Protein AF-A0A955DPX5-F1 (afdb_monomer)

Nearest PDB structures (foldseek):
  8qby-assembly1_C  TM=8.620E-01  e=2.325E-01  Paracoccus denitrificans PD1222
  7zmg-assembly1_G  TM=8.563E-01  e=1.469E+00  Thermochaetoides thermophila DSM 1495
  3j7p-assembly1_SK  TM=3.679E-01  e=3.457E+00  Sus scrofa
  2jug-assembly1_B  TM=3.809E-01  e=5.854E+00  Archangium disciforme
  5t7z-assembly1_A  TM=4.448E-01  e=7.617E+00  Sorangium cellulosum

pLDDT: mean 91.28, std 10.26, range [46.56, 97.12]

Secondary structure (DSSP, 8-state):
-PPPP----THHHHHHHHTTTS--EEEEETTEEEEE--GGGHHHHHHHHHH-TTT-----------

Structure (mmCIF, N/CA/C/O backbone):
data_AF-A0A955DPX5-F1
#
_entry.id   AF-A0A955DPX5-F1
#
loop_
_atom_site.group_PDB
_atom_site.id
_atom_site.type_symbol
_atom_site.label_atom_id
_atom_site.label_alt_id
_atom_site.label_comp_id
_atom_site.label_asym_id
_atom_site.label_entity_id
_atom_site.label_seq_id
_atom_site.pdbx_PDB_ins_code
_atom_site.Cartn_x
_atom_site.Cartn_y
_atom_site.Cartn_z
_atom_site.occupancy
_atom_site.B_iso_or_equiv
_atom_site.auth_seq_id
_atom_site.auth_comp_id
_atom_site.auth_asym_id
_atom_site.auth_atom_id
_atom_site.pdbx_PDB_model_num
ATOM 1 N N . MET A 1 1 ? 20.200 14.898 -12.837 1.00 46.56 1 MET A N 1
ATOM 2 C CA . MET A 1 1 ? 18.996 15.480 -12.206 1.00 46.56 1 MET A CA 1
ATOM 3 C C . MET A 1 1 ? 18.165 14.310 -11.702 1.00 46.56 1 MET A C 1
ATOM 5 O O . MET A 1 1 ? 17.974 13.401 -12.504 1.00 46.56 1 MET A O 1
ATOM 9 N N . PRO A 1 2 ? 17.778 14.225 -10.416 1.00 52.09 2 PRO A N 1
ATOM 10 C CA . PRO A 1 2 ? 16.909 13.137 -9.974 1.00 52.09 2 PRO A CA 1
ATOM 11 C C . PRO A 1 2 ? 15.590 13.235 -10.749 1.00 52.09 2 PRO A C 1
ATOM 13 O O . PRO A 1 2 ? 15.013 14.318 -10.849 1.00 52.09 2 PRO A O 1
ATOM 16 N N . ALA A 1 3 ? 15.175 12.133 -11.373 1.00 60.25 3 ALA A N 1
ATOM 17 C CA . ALA A 1 3 ? 13.914 12.069 -12.096 1.00 60.25 3 ALA A CA 1
ATOM 18 C C . ALA A 1 3 ? 12.766 12.372 -11.124 1.00 60.25 3 ALA A C 1
ATOM 20 O O . ALA A 1 3 ? 12.753 11.878 -9.997 1.00 60.25 3 ALA A O 1
ATOM 21 N N . THR A 1 4 ? 11.837 13.227 -11.539 1.00 65.00 4 THR A N 1
ATOM 22 C CA . THR A 1 4 ? 10.642 13.542 -10.757 1.00 65.00 4 THR A CA 1
ATOM 23 C C . THR A 1 4 ? 9.806 12.263 -10.628 1.00 65.00 4 THR A C 1
ATOM 25 O O . THR A 1 4 ? 9.497 11.676 -11.667 1.00 65.00 4 THR A O 1
ATOM 28 N N . PRO A 1 5 ? 9.467 11.800 -9.409 1.00 68.19 5 PRO A N 1
ATOM 29 C CA . PRO A 1 5 ? 8.735 10.550 -9.227 1.00 68.19 5 PRO A CA 1
ATOM 30 C C . PRO A 1 5 ? 7.386 10.632 -9.937 1.00 68.19 5 PRO A C 1
ATOM 32 O O . PRO A 1 5 ? 6.605 11.564 -9.709 1.00 68.19 5 PRO A O 1
ATOM 35 N N . LYS A 1 6 ? 7.124 9.674 -10.825 1.00 76.88 6 LYS A N 1
ATOM 36 C CA . LYS A 1 6 ? 5.892 9.651 -11.614 1.00 76.88 6 LYS A CA 1
ATOM 37 C C . LYS A 1 6 ? 4.817 8.916 -10.813 1.00 76.88 6 LYS A C 1
ATOM 39 O O . LYS A 1 6 ? 4.849 7.703 -10.653 1.00 76.88 6 LYS A O 1
ATOM 44 N N . LEU A 1 7 ? 3.895 9.678 -10.230 1.00 82.25 7 LEU A N 1
ATOM 45 C CA . LEU A 1 7 ? 2.801 9.163 -9.398 1.00 82.25 7 LEU A CA 1
ATOM 46 C C . LEU A 1 7 ? 1.512 9.010 -10.218 1.00 82.25 7 LEU A C 1
ATOM 48 O O . LEU A 1 7 ? 0.465 9.540 -9.861 1.00 82.25 7 LEU A O 1
ATOM 52 N N . ASP A 1 8 ? 1.602 8.316 -11.348 1.00 85.00 8 ASP A N 1
ATOM 53 C CA . ASP A 1 8 ? 0.513 8.106 -12.311 1.00 85.00 8 ASP A CA 1
ATOM 54 C C . ASP A 1 8 ? -0.162 6.731 -12.185 1.00 85.00 8 ASP A C 1
ATOM 56 O O . ASP A 1 8 ? -0.964 6.347 -13.035 1.00 85.00 8 ASP A O 1
ATOM 60 N N . HIS A 1 9 ? 0.124 5.990 -11.111 1.00 89.75 9 HIS A N 1
ATOM 61 C CA . HIS A 1 9 ? -0.458 4.670 -10.903 1.00 89.75 9 HIS A CA 1
ATOM 62 C C . HIS A 1 9 ? -1.989 4.760 -10.701 1.00 89.75 9 HIS A C 1
ATOM 64 O O . HIS A 1 9 ? -2.440 5.454 -9.781 1.00 89.75 9 HIS A O 1
ATOM 70 N N . PRO A 1 10 ? -2.804 4.032 -11.495 1.00 92.62 10 PRO A N 1
ATOM 71 C CA . PRO A 1 10 ? -4.266 4.190 -11.543 1.00 92.62 10 PRO A CA 1
ATOM 72 C C . PRO A 1 10 ? -4.973 3.880 -10.217 1.00 92.62 10 PRO A C 1
ATOM 74 O O . PRO A 1 10 ? -6.071 4.365 -9.963 1.00 92.62 10 PRO A O 1
ATOM 77 N N . THR A 1 11 ? -4.326 3.109 -9.347 1.00 94.31 11 THR A N 1
ATOM 78 C CA . THR A 1 11 ? -4.843 2.733 -8.025 1.00 94.31 11 THR A CA 1
ATOM 79 C C . THR A 1 11 ? -4.694 3.837 -6.972 1.00 94.31 11 THR A C 1
ATOM 81 O O . THR A 1 11 ? -5.470 3.880 -6.023 1.00 94.31 11 THR A O 1
ATOM 84 N N . LEU A 1 12 ? -3.739 4.769 -7.116 1.00 93.62 12 LEU A N 1
ATOM 85 C CA . LEU A 1 12 ? -3.510 5.813 -6.103 1.00 93.62 12 LEU A CA 1
ATOM 86 C C . LEU A 1 12 ? -4.728 6.737 -5.898 1.00 93.62 12 LEU A C 1
ATOM 88 O O . LEU A 1 12 ? -5.079 6.988 -4.742 1.00 93.62 12 LEU A O 1
ATOM 92 N N . PRO A 1 13 ? -5.413 7.220 -6.956 1.00 93.94 13 PRO A N 1
ATOM 93 C CA . PRO A 1 13 ? -6.643 7.994 -6.800 1.00 93.94 13 PRO A CA 1
ATOM 94 C C . PRO A 1 13 ? -7.766 7.219 -6.104 1.00 93.94 13 PRO A C 1
ATOM 96 O O . PRO A 1 13 ? -8.481 7.805 -5.295 1.00 93.94 13 PRO A O 1
ATOM 99 N N . LEU A 1 14 ? -7.899 5.915 -6.379 1.00 94.75 14 LEU A N 1
ATOM 100 C CA . LEU A 1 14 ? -8.939 5.066 -5.786 1.00 94.75 14 LEU A CA 1
ATOM 101 C C . LEU A 1 14 ? -8.755 4.948 -4.271 1.00 94.75 14 LEU A C 1
ATOM 103 O O . LEU A 1 14 ? -9.685 5.191 -3.508 1.00 94.75 14 LEU A O 1
ATOM 107 N N . ILE A 1 15 ? -7.526 4.667 -3.830 1.00 94.56 15 ILE A N 1
ATOM 108 C CA . ILE A 1 15 ? -7.206 4.569 -2.401 1.00 94.56 15 ILE A CA 1
ATOM 109 C C . ILE A 1 15 ? -7.384 5.930 -1.723 1.00 94.56 15 ILE A C 1
ATOM 111 O O . ILE A 1 15 ? -7.957 6.006 -0.641 1.00 94.56 15 ILE A O 1
ATOM 115 N N . LYS A 1 16 ? -6.944 7.022 -2.362 1.00 92.69 16 LYS A N 1
ATOM 116 C CA . LYS A 1 16 ? -7.108 8.375 -1.815 1.00 92.69 16 LYS A CA 1
ATOM 117 C C . LYS A 1 16 ? -8.582 8.763 -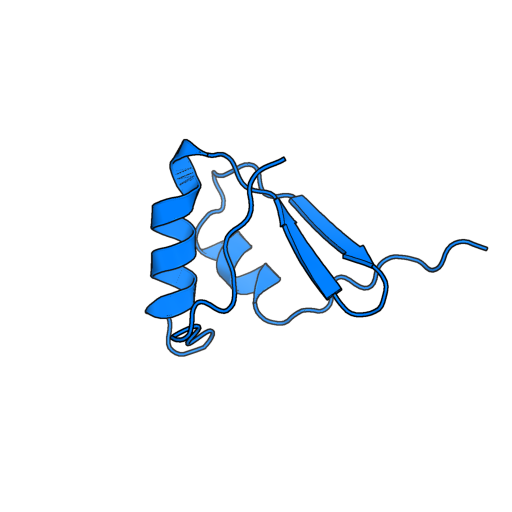1.649 1.00 92.69 16 LYS A C 1
ATOM 119 O O . LYS A 1 16 ? -8.911 9.464 -0.698 1.00 92.69 16 LYS A O 1
ATOM 124 N N . ALA A 1 17 ? -9.453 8.325 -2.558 1.00 94.00 17 ALA A N 1
ATOM 125 C CA . ALA A 1 17 ? -10.891 8.558 -2.465 1.00 94.00 17 ALA A CA 1
ATOM 126 C C . ALA A 1 17 ? -11.553 7.696 -1.376 1.00 94.00 17 ALA A C 1
ATOM 128 O O . ALA A 1 17 ? -12.397 8.197 -0.641 1.00 94.00 17 ALA A O 1
ATOM 129 N N . ALA A 1 18 ? -11.158 6.425 -1.251 1.00 94.38 18 ALA A N 1
ATOM 130 C CA . ALA A 1 18 ? -11.715 5.502 -0.260 1.00 94.38 18 ALA A CA 1
ATOM 131 C C . ALA A 1 18 ? -11.225 5.772 1.177 1.00 94.38 18 ALA A C 1
ATOM 133 O O . ALA A 1 18 ? -11.930 5.467 2.136 1.00 94.38 18 ALA A O 1
ATOM 134 N N . PHE A 1 19 ? -10.030 6.346 1.331 1.00 95.06 19 PHE A N 1
ATOM 135 C CA . PHE A 1 19 ? -9.362 6.569 2.615 1.00 95.06 19 PHE A CA 1
ATOM 136 C C . PHE A 1 19 ? -8.884 8.023 2.750 1.00 95.06 19 PHE A C 1
ATOM 138 O O . PHE 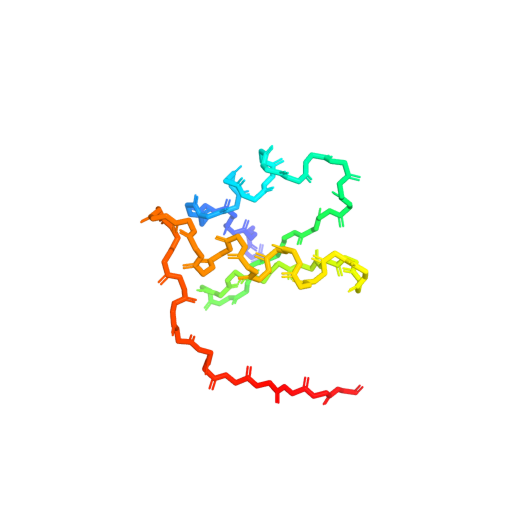A 1 19 ? -7.711 8.279 3.021 1.00 95.06 19 PHE A O 1
ATOM 145 N N . SER A 1 20 ? -9.791 8.985 2.555 1.00 92.00 20 SER A N 1
ATOM 146 C CA . SER A 1 20 ? -9.486 10.425 2.627 1.00 92.00 20 SER A CA 1
ATOM 147 C C . SER A 1 20 ? -8.929 10.873 3.978 1.00 92.00 20 SER A C 1
ATOM 149 O O . SER A 1 20 ? -8.143 11.816 4.039 1.00 92.00 20 SER A O 1
ATOM 151 N N . ASP A 1 21 ? -9.327 10.184 5.045 1.00 91.94 21 ASP A N 1
ATOM 152 C CA . ASP A 1 21 ? -9.008 10.550 6.427 1.00 91.94 21 ASP A CA 1
ATOM 153 C C . ASP A 1 21 ? -7.707 9.891 6.917 1.00 91.94 21 ASP A C 1
ATOM 155 O O . ASP A 1 21 ? -7.229 10.161 8.018 1.00 91.94 21 ASP A O 1
ATOM 159 N N . VAL A 1 22 ? -7.113 9.023 6.092 1.00 93.50 22 VAL A N 1
ATOM 160 C CA . VAL A 1 22 ? -5.883 8.297 6.405 1.00 93.50 22 VAL A CA 1
ATOM 161 C C . VAL A 1 22 ? -4.683 9.062 5.853 1.00 93.50 22 VAL A C 1
ATOM 163 O O . VAL A 1 22 ? -4.673 9.528 4.714 1.00 93.50 22 VAL A O 1
ATOM 166 N N . SER A 1 23 ? -3.619 9.163 6.651 1.00 92.75 23 SER A N 1
ATOM 167 C CA . SER A 1 23 ? -2.360 9.776 6.219 1.00 92.75 23 SER A CA 1
ATOM 168 C C . SER A 1 23 ? -1.619 8.861 5.240 1.00 92.75 23 SER A C 1
ATOM 170 O O . SER A 1 23 ? -0.826 8.007 5.636 1.00 92.75 23 SER A O 1
ATOM 172 N N . LEU A 1 24 ? -1.899 9.023 3.948 1.00 94.38 24 LEU A N 1
ATOM 173 C CA . LEU A 1 24 ? -1.290 8.253 2.865 1.00 94.38 2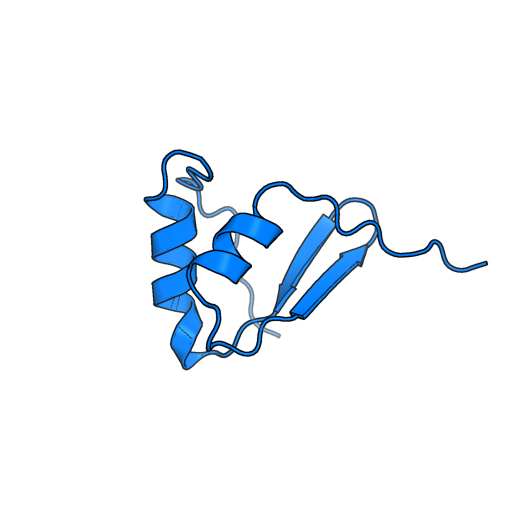4 LEU A CA 1
ATOM 174 C C . LEU A 1 24 ? -0.120 9.016 2.243 1.00 94.38 24 LEU A C 1
ATOM 176 O O . LEU A 1 24 ? -0.222 10.208 1.943 1.00 94.38 24 LEU A O 1
ATOM 180 N N . ARG A 1 25 ? 0.984 8.317 1.973 1.00 94.00 25 ARG A N 1
ATOM 181 C CA . ARG A 1 25 ? 2.085 8.842 1.153 1.00 94.00 25 ARG A CA 1
ATOM 182 C C . ARG A 1 25 ? 2.385 7.877 0.025 1.00 94.00 25 ARG A C 1
ATOM 184 O O . ARG A 1 25 ? 2.347 6.669 0.218 1.00 94.00 25 ARG A O 1
ATOM 191 N N . ALA A 1 26 ? 2.725 8.416 -1.136 1.00 94.00 26 ALA A N 1
ATOM 192 C CA . ALA A 1 26 ? 3.142 7.623 -2.276 1.00 94.00 26 ALA A CA 1
ATOM 193 C C . ALA A 1 26 ? 4.509 8.102 -2.759 1.00 94.00 26 ALA A C 1
ATOM 195 O O . ALA A 1 26 ? 4.786 9.302 -2.781 1.00 94.00 26 ALA A O 1
ATOM 196 N N . THR A 1 27 ? 5.356 7.155 -3.134 1.00 93.69 27 THR A N 1
ATOM 197 C CA . THR A 1 27 ? 6.641 7.414 -3.782 1.00 93.69 27 THR A CA 1
ATOM 198 C C . THR A 1 27 ? 6.796 6.477 -4.969 1.00 93.69 27 THR A C 1
ATOM 200 O O . THR A 1 27 ? 6.163 5.423 -5.025 1.00 93.69 27 THR A O 1
ATOM 203 N N . GLU A 1 28 ? 7.627 6.865 -5.924 1.00 93.50 28 GLU A N 1
ATOM 204 C CA . GLU A 1 28 ? 7.968 6.038 -7.074 1.00 93.50 28 GLU A CA 1
ATOM 205 C C . GLU A 1 28 ? 9.484 5.946 -7.192 1.00 93.50 28 GLU A C 1
ATOM 207 O O . GLU A 1 28 ? 10.198 6.935 -7.004 1.00 93.50 28 GLU A O 1
ATOM 212 N N . PHE A 1 29 ? 9.971 4.740 -7.466 1.00 91.44 29 PHE A N 1
ATOM 213 C CA . PHE A 1 29 ? 11.367 4.519 -7.795 1.00 91.44 29 PHE A CA 1
ATOM 214 C C . PHE A 1 29 ? 11.518 3.346 -8.761 1.00 91.44 29 PHE A C 1
ATOM 216 O O . PHE A 1 29 ? 11.107 2.227 -8.460 1.00 91.44 29 PHE A O 1
ATOM 223 N N . ARG A 1 30 ? 12.168 3.588 -9.906 1.00 90.88 30 ARG A N 1
ATOM 224 C CA . ARG A 1 30 ? 12.456 2.571 -10.937 1.00 90.88 30 ARG A CA 1
ATOM 225 C C . ARG A 1 30 ? 11.197 1.862 -11.455 1.00 90.88 30 ARG A C 1
ATOM 227 O O . ARG A 1 30 ? 11.211 0.655 -11.678 1.00 90.88 30 ARG A O 1
ATOM 234 N N . GLY A 1 31 ? 10.117 2.612 -11.656 1.00 88.81 31 GLY A N 1
ATOM 235 C CA . GLY A 1 31 ? 8.848 2.079 -12.149 1.00 88.81 3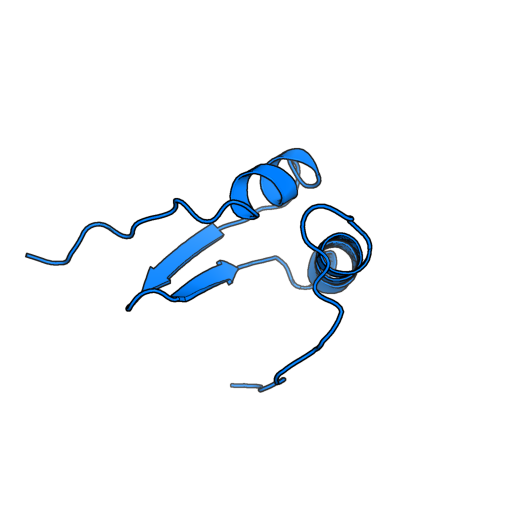1 GLY A CA 1
ATOM 236 C C . GLY A 1 31 ? 8.091 1.252 -11.112 1.00 88.81 31 GLY A C 1
ATOM 237 O O . GLY A 1 31 ? 7.226 0.461 -11.478 1.00 88.81 31 GLY A O 1
ATOM 238 N N . GLN A 1 32 ? 8.430 1.388 -9.829 1.00 91.38 32 GLN A N 1
ATOM 239 C CA . GLN A 1 32 ? 7.719 0.758 -8.723 1.00 91.38 32 GLN A CA 1
ATOM 240 C C . GLN A 1 32 ? 7.058 1.840 -7.879 1.00 91.38 32 GLN A C 1
ATOM 242 O O . GLN A 1 32 ? 7.732 2.720 -7.342 1.00 91.38 32 GLN A O 1
ATOM 24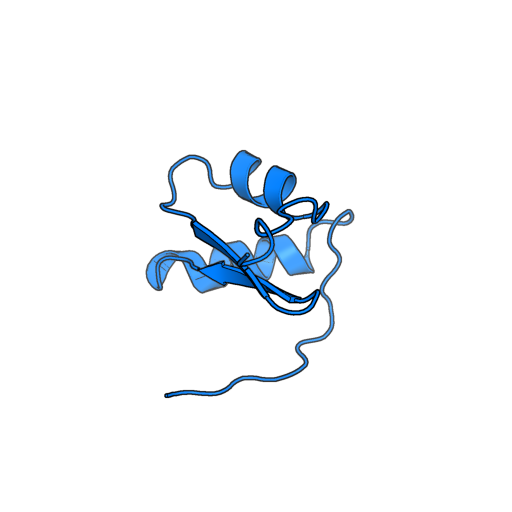7 N N . THR A 1 33 ? 5.733 1.776 -7.778 1.00 94.88 33 THR A N 1
ATOM 248 C CA . THR A 1 33 ? 4.949 2.658 -6.916 1.00 94.88 33 THR A CA 1
ATOM 249 C C . THR A 1 33 ? 4.836 2.037 -5.532 1.00 94.88 33 THR A C 1
ATOM 251 O O . THR A 1 33 ? 4.316 0.934 -5.384 1.00 94.88 33 THR A O 1
ATOM 254 N N . THR A 1 34 ? 5.264 2.774 -4.513 1.00 95.19 34 THR A N 1
ATOM 255 C CA . THR A 1 34 ? 5.146 2.368 -3.112 1.00 95.19 34 THR A CA 1
ATOM 256 C C . THR A 1 34 ? 4.130 3.253 -2.411 1.00 95.19 34 THR A C 1
ATOM 258 O O . THR A 1 34 ? 4.286 4.476 -2.374 1.00 95.19 34 THR A O 1
ATOM 261 N N . LEU A 1 35 ? 3.112 2.629 -1.818 1.00 95.50 35 LEU A N 1
ATOM 262 C CA . LEU A 1 35 ? 2.182 3.283 -0.904 1.00 95.50 35 LEU A CA 1
ATOM 263 C C . LEU A 1 35 ? 2.629 3.041 0.540 1.00 95.50 35 LEU A C 1
ATOM 265 O O . LEU A 1 35 ? 2.780 1.902 0.973 1.00 95.50 35 LEU A O 1
ATOM 269 N N . ILE A 1 36 ? 2.808 4.123 1.287 1.00 95.75 36 ILE A N 1
ATOM 270 C CA . ILE A 1 36 ? 3.126 4.113 2.713 1.00 95.75 36 ILE A CA 1
ATOM 271 C C . ILE A 1 36 ? 1.840 4.449 3.466 1.00 95.75 36 ILE A C 1
ATOM 273 O O . ILE A 1 36 ? 1.198 5.465 3.178 1.00 95.75 36 ILE A O 1
ATOM 277 N N . VAL A 1 37 ? 1.478 3.597 4.425 1.00 96.56 37 VAL A N 1
ATOM 278 C CA . VAL A 1 37 ? 0.213 3.670 5.168 1.00 96.56 37 VAL A CA 1
ATOM 279 C C . VAL A 1 37 ? 0.451 3.548 6.678 1.00 96.56 37 VAL A C 1
ATOM 281 O O . VAL A 1 37 ? 1.446 2.938 7.080 1.00 96.56 37 VAL A O 1
ATOM 284 N N . PRO A 1 38 ? -0.449 4.074 7.527 1.00 96.50 38 PRO A N 1
ATOM 285 C CA . PRO A 1 38 ? -0.448 3.781 8.956 1.00 96.50 38 PRO A CA 1
ATOM 286 C C . PRO A 1 38 ? -0.747 2.300 9.213 1.00 96.50 38 PRO A C 1
ATOM 288 O O . PRO A 1 38 ? -1.572 1.695 8.519 1.00 96.50 38 PRO A O 1
ATOM 291 N N . GLY A 1 39 ? -0.098 1.718 10.222 1.00 96.06 39 GLY A N 1
ATOM 292 C CA . GLY A 1 39 ? -0.214 0.288 10.523 1.00 96.06 39 GLY A CA 1
ATOM 293 C C . GLY A 1 39 ? -1.647 -0.135 10.855 1.00 96.06 39 GLY A C 1
ATOM 294 O O . GLY A 1 39 ? -2.105 -1.184 10.410 1.00 96.06 39 GLY A O 1
ATOM 295 N N . GLU A 1 40 ? -2.394 0.720 11.551 1.00 96.88 40 GLU A N 1
ATOM 296 C CA . GLU A 1 40 ? -3.795 0.499 11.916 1.00 96.88 40 GLU A CA 1
ATOM 297 C C . GLU A 1 40 ? -4.743 0.424 10.708 1.00 96.88 40 GLU A C 1
ATOM 299 O O . GLU A 1 40 ? -5.793 -0.210 10.783 1.00 96.88 40 GLU A O 1
ATOM 304 N N . SER A 1 41 ? -4.370 1.034 9.578 1.00 96.25 41 SER A N 1
ATOM 305 C CA . SER A 1 41 ? -5.183 1.065 8.354 1.00 96.25 41 SER A CA 1
ATOM 306 C C . SER A 1 41 ? -4.809 -0.035 7.355 1.00 96.25 41 SER A C 1
ATOM 308 O O . SER A 1 41 ? -5.530 -0.247 6.378 1.00 96.25 41 SER A O 1
ATOM 310 N N . LEU A 1 42 ? -3.707 -0.759 7.590 1.00 96.19 42 LEU A N 1
ATOM 311 C CA . LEU A 1 42 ? -3.119 -1.701 6.635 1.00 96.19 42 LEU A CA 1
ATOM 312 C C . LEU A 1 42 ? -4.123 -2.751 6.144 1.00 96.19 42 LEU A C 1
ATOM 314 O O . LEU A 1 42 ? -4.306 -2.917 4.939 1.00 96.19 42 LEU A O 1
ATOM 318 N N . HIS A 1 43 ? -4.809 -3.434 7.064 1.00 96.69 43 HIS A N 1
ATOM 319 C CA . HIS A 1 43 ? -5.750 -4.497 6.700 1.00 96.69 43 HIS A CA 1
ATOM 320 C C . HIS A 1 43 ? -6.963 -3.978 5.920 1.00 96.69 43 HIS A C 1
ATOM 322 O O . HIS A 1 43 ? -7.433 -4.655 5.006 1.00 96.69 43 HIS A O 1
ATOM 328 N N . ALA A 1 44 ? -7.464 -2.783 6.249 1.00 97.12 44 ALA A N 1
ATOM 329 C CA . ALA A 1 44 ? -8.585 -2.180 5.532 1.00 97.12 44 ALA A CA 1
ATOM 330 C C . ALA A 1 44 ? -8.189 -1.826 4.091 1.00 97.12 44 ALA A C 1
ATOM 332 O O . ALA A 1 44 ? -8.921 -2.143 3.153 1.00 97.12 44 ALA A O 1
ATOM 333 N N . ILE A 1 45 ? -6.997 -1.253 3.908 1.00 96.56 45 ILE A N 1
ATOM 334 C CA . ILE A 1 45 ? -6.462 -0.900 2.589 1.00 96.56 45 ILE A CA 1
ATOM 335 C C . ILE A 1 45 ? -6.168 -2.156 1.763 1.00 96.56 45 ILE A C 1
ATOM 337 O O . ILE A 1 45 ? -6.592 -2.236 0.614 1.00 96.56 45 ILE A O 1
ATOM 341 N N . MET A 1 46 ? -5.509 -3.171 2.333 1.00 96.56 46 MET A N 1
ATOM 342 C CA . MET A 1 46 ? -5.257 -4.442 1.638 1.00 96.56 46 MET A CA 1
ATOM 343 C C . MET A 1 46 ? -6.554 -5.139 1.219 1.00 96.56 46 MET A C 1
ATOM 345 O O . MET A 1 46 ? -6.631 -5.696 0.126 1.00 96.56 46 MET A O 1
ATOM 349 N N . ARG A 1 47 ? -7.593 -5.080 2.061 1.00 96.81 47 ARG A N 1
ATOM 350 C CA . ARG A 1 47 ? -8.912 -5.610 1.716 1.00 96.81 47 ARG A CA 1
ATOM 351 C C . ARG A 1 47 ? -9.542 -4.854 0.551 1.00 96.81 47 ARG A C 1
ATOM 353 O O . ARG A 1 47 ? -10.030 -5.501 -0.366 1.00 96.81 47 ARG A O 1
ATOM 360 N N . PHE A 1 48 ? -9.503 -3.521 0.568 1.00 97.00 48 PHE A N 1
ATOM 361 C CA . PHE A 1 48 ? -9.983 -2.69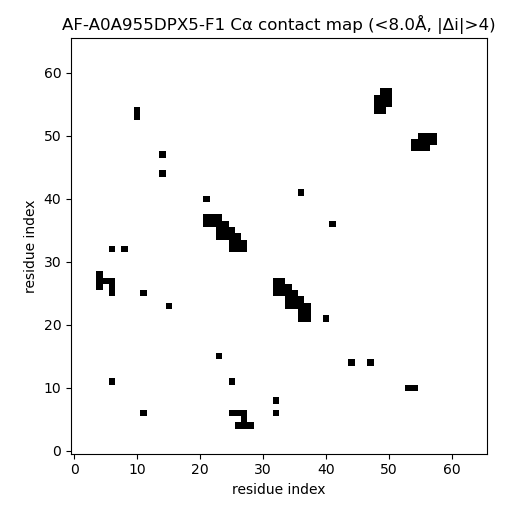8 -0.544 1.00 97.00 48 PHE A CA 1
ATOM 362 C C . PHE A 1 48 ? -9.256 -3.050 -1.846 1.00 97.00 48 PHE A C 1
ATOM 364 O O . PHE A 1 48 ? -9.898 -3.350 -2.841 1.00 97.00 48 PHE A O 1
ATOM 371 N N . LEU A 1 49 ? -7.925 -3.114 -1.817 1.00 96.62 49 LEU A N 1
ATOM 372 C CA . LEU A 1 49 ? -7.113 -3.457 -2.986 1.00 96.62 49 LEU A CA 1
ATOM 373 C C . LEU A 1 49 ? -7.438 -4.835 -3.578 1.00 96.62 49 LEU A C 1
ATOM 375 O O . LEU A 1 49 ? -7.353 -5.019 -4.791 1.00 96.62 49 LEU A O 1
ATOM 379 N N . ARG A 1 50 ? -7.796 -5.801 -2.728 1.00 96.88 50 ARG A N 1
ATOM 380 C CA . ARG A 1 50 ? -8.187 -7.151 -3.139 1.00 96.88 50 ARG A CA 1
ATOM 381 C C . ARG A 1 50 ? -9.616 -7.209 -3.683 1.00 96.88 50 ARG A C 1
ATOM 383 O O . ARG A 1 50 ? -9.839 -7.858 -4.701 1.00 96.88 50 ARG A O 1
ATOM 390 N N . ASP A 1 51 ? -10.564 -6.599 -2.971 1.00 96.56 51 ASP A N 1
ATOM 391 C CA . ASP A 1 51 ? -12.006 -6.761 -3.201 1.00 96.56 51 ASP A CA 1
ATOM 392 C C . ASP A 1 51 ? -12.551 -5.773 -4.251 1.00 96.56 51 ASP A C 1
ATOM 394 O O . ASP A 1 51 ? -13.550 -6.069 -4.906 1.00 96.56 51 ASP A O 1
ATOM 398 N N . ASP A 1 52 ? -11.917 -4.607 -4.421 1.00 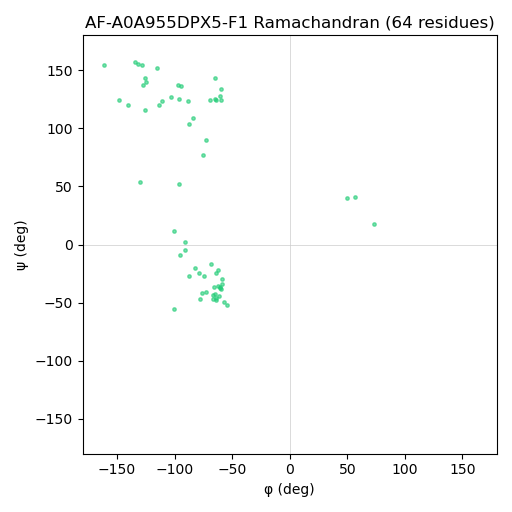95.44 52 ASP A N 1
ATOM 399 C CA . ASP A 1 52 ? -12.331 -3.611 -5.407 1.00 95.44 52 ASP A CA 1
ATOM 400 C C . ASP A 1 52 ? -12.062 -4.121 -6.837 1.00 95.44 52 ASP A C 1
ATOM 402 O O . ASP A 1 52 ? -10.918 -4.454 -7.168 1.00 95.44 52 ASP A O 1
ATOM 406 N N . PRO A 1 53 ? -13.081 -4.173 -7.715 1.00 94.25 53 PRO A N 1
ATOM 407 C CA . PRO A 1 53 ? -12.947 -4.758 -9.047 1.00 94.25 53 PRO A CA 1
ATOM 408 C C . PRO A 1 53 ? -12.048 -3.947 -9.990 1.00 94.25 53 PRO A C 1
ATOM 410 O O . PRO A 1 53 ? -11.616 -4.484 -11.008 1.00 94.25 53 PRO A O 1
ATOM 413 N N . GLN A 1 54 ? -11.760 -2.675 -9.688 1.00 94.31 54 GLN A N 1
ATOM 414 C CA . GLN A 1 54 ? -10.825 -1.857 -10.466 1.00 94.31 54 GLN A CA 1
ATOM 415 C C . GLN A 1 54 ? -9.364 -2.121 -10.068 1.00 94.31 54 GLN A C 1
ATOM 417 O O . GLN A 1 54 ? -8.461 -1.826 -10.852 1.00 94.31 54 GLN A O 1
ATOM 422 N N . CYS A 1 55 ? -9.130 -2.671 -8.872 1.00 93.88 55 CYS A N 1
ATOM 423 C CA . CYS A 1 55 ? -7.804 -2.997 -8.344 1.00 93.88 55 CYS A CA 1
ATOM 424 C C . CYS A 1 55 ? -7.483 -4.493 -8.499 1.00 93.88 55 CYS A C 1
ATOM 426 O O . CYS A 1 55 ? -6.475 -4.851 -9.106 1.00 93.88 55 CYS A O 1
ATOM 428 N N . ALA A 1 56 ? -8.356 -5.351 -7.962 1.00 94.38 56 ALA A N 1
ATOM 429 C CA . ALA A 1 56 ? -8.322 -6.810 -8.041 1.00 94.38 56 ALA A CA 1
ATOM 430 C C . ALA A 1 56 ? -6.973 -7.466 -7.670 1.00 94.38 56 ALA A C 1
ATOM 432 O O . ALA A 1 56 ? -6.555 -8.445 -8.293 1.00 94.38 56 ALA A O 1
ATOM 433 N N . TYR A 1 57 ? -6.285 -6.969 -6.636 1.00 95.56 57 TYR A N 1
ATOM 434 C CA . TYR A 1 57 ? -5.031 -7.551 -6.138 1.00 95.56 57 TYR A CA 1
ATOM 435 C C . TYR A 1 57 ? -5.291 -8.837 -5.345 1.00 95.56 57 TYR A C 1
ATOM 437 O O . TYR A 1 57 ? -5.276 -8.866 -4.116 1.00 95.56 57 TYR A O 1
ATOM 445 N N . ASN A 1 58 ? -5.550 -9.920 -6.074 1.00 94.88 58 ASN A N 1
ATOM 446 C CA . ASN A 1 58 ? -5.912 -11.232 -5.539 1.00 94.88 58 ASN A CA 1
ATOM 447 C C . ASN A 1 58 ? -4.716 -12.169 -5.287 1.00 94.88 58 ASN A C 1
ATOM 449 O O . ASN A 1 58 ? -4.914 -13.302 -4.849 1.00 94.88 58 ASN A O 1
ATOM 453 N N . PHE A 1 59 ? -3.490 -11.705 -5.535 1.00 96.44 59 PHE A N 1
ATOM 454 C CA . PHE A 1 59 ? -2.260 -12.452 -5.296 1.00 96.44 59 PHE A CA 1
ATOM 455 C C . PHE A 1 59 ? -1.301 -11.645 -4.415 1.00 96.44 59 PHE A C 1
ATOM 457 O O . PHE A 1 59 ? -0.822 -10.582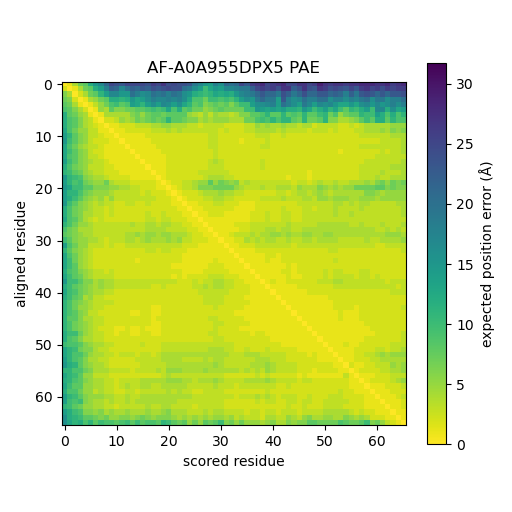 -4.809 1.00 96.44 59 PHE A O 1
ATOM 464 N N . LEU A 1 60 ? -1.013 -12.160 -3.217 1.00 96.06 60 LEU A N 1
ATOM 465 C CA . LEU A 1 60 ? 0.013 -11.613 -2.332 1.00 96.06 60 LEU A CA 1
ATOM 466 C C . LEU A 1 60 ? 1.374 -12.179 -2.746 1.00 96.06 60 LEU A C 1
ATOM 468 O O . LEU A 1 60 ? 1.631 -13.362 -2.540 1.00 96.06 60 LEU A O 1
ATOM 472 N N . SER A 1 61 ? 2.227 -11.341 -3.337 1.00 96.56 61 SER A N 1
ATOM 473 C CA . SER A 1 61 ? 3.505 -11.796 -3.896 1.00 96.56 61 SER A CA 1
ATOM 474 C C . SER A 1 61 ? 4.581 -12.073 -2.844 1.00 96.56 61 SER A C 1
ATOM 476 O O . SER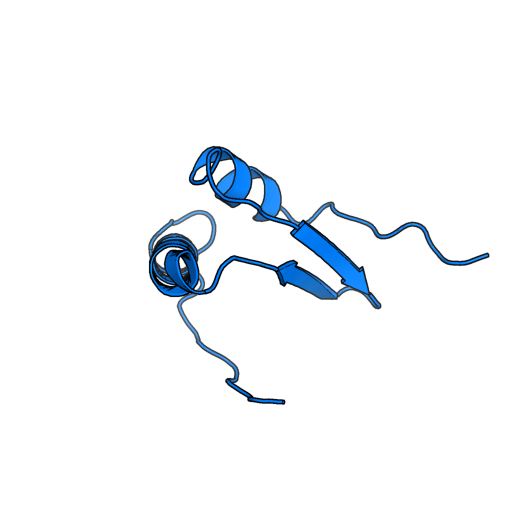 A 1 61 ? 5.333 -13.027 -3.010 1.00 96.56 61 SER A O 1
ATOM 478 N N . ASP A 1 62 ? 4.705 -11.221 -1.823 1.00 96.94 62 ASP A N 1
ATOM 479 C CA . ASP A 1 62 ? 5.761 -11.307 -0.807 1.00 96.94 62 ASP A CA 1
ATOM 480 C C . ASP A 1 62 ? 5.393 -10.511 0.459 1.00 96.94 62 ASP A C 1
ATOM 482 O O . ASP A 1 62 ? 4.609 -9.559 0.390 1.00 96.94 62 ASP A O 1
ATOM 486 N N . VAL A 1 63 ? 5.963 -10.899 1.607 1.00 96.56 63 VAL A N 1
ATOM 487 C CA . VAL A 1 63 ? 5.894 -10.164 2.882 1.00 96.56 63 VAL A CA 1
ATOM 488 C C . VAL A 1 63 ? 7.251 -10.249 3.574 1.00 96.56 63 VAL A C 1
ATOM 490 O O . VAL A 1 63 ? 7.699 -11.332 3.945 1.00 96.56 63 VAL A O 1
ATOM 493 N N . ALA A 1 64 ? 7.862 -9.093 3.823 1.00 96.31 64 ALA A N 1
ATOM 494 C CA . ALA A 1 64 ? 9.141 -8.982 4.511 1.00 96.31 64 ALA A CA 1
ATOM 495 C C . ALA A 1 64 ? 9.066 -7.991 5.684 1.00 96.31 64 ALA A C 1
ATOM 497 O O . ALA A 1 64 ? 8.248 -7.070 5.686 1.00 96.31 64 ALA A O 1
ATOM 498 N N . GLY A 1 65 ? 9.941 -8.185 6.674 1.00 95.56 65 GLY A N 1
ATOM 499 C CA . GLY A 1 65 ? 10.185 -7.256 7.781 1.00 95.56 65 GLY A CA 1
ATOM 500 C C . GLY A 1 65 ? 11.614 -6.716 7.725 1.00 95.56 65 GLY A C 1
ATOM 501 O O . GLY A 1 65 ? 12.502 -7.391 7.200 1.00 95.56 65 GLY A O 1
ATOM 502 N N . ILE A 1 66 ? 11.820 -5.505 8.243 1.00 88.81 66 ILE A N 1
ATOM 503 C CA . ILE A 1 66 ? 13.115 -4.806 8.301 1.00 88.81 66 ILE A CA 1
ATOM 504 C C . ILE A 1 66 ? 13.416 -4.456 9.754 1.00 88.81 66 ILE A C 1
ATOM 506 O O . ILE A 1 66 ? 12.461 -4.032 10.446 1.00 88.81 66 ILE A O 1
#

Sequence (66 aa):
MPATPKLDHPTLPLIKAAFSDVSLRATEFRGQTTLIVPGESLHAIMRFLRDDPQCAYNFLSDVAGI

Radius of gyration: 12.65 Å; Cα contacts (8 Å, |Δi|>4): 48; chains: 1; bounding box: 32×28×24 Å

Mean predicted aligned error: 4.32 Å

Foldseek 3Di:
DPDDFDPPPPCPVVLCVVCVPWPWDWGHDPNDIDIDGDPVCVVVSVCCQCVPPVRNCVDDDDDDDD

Solvent-accessible surface area (backbone atoms only — not comparable to full-atom values): 4463 Å² total; per-residue (Å²): 128,87,78,77,62,71,87,73,58,81,59,57,63,54,51,48,68,78,40,69,90,52,79,71,48,78,50,45,59,96,93,40,79,46,80,47,69,52,78,91,49,44,68,61,51,54,46,46,38,31,70,36,84,91,61,49,54,80,70,87,88,81,88,86,86,133